Protein AF-V7C5P1-F1 (afdb_monomer_lite)

Secondary structure (DSSP, 8-state):
-HHHHHHHHHHHHHSSHHHHHHHHHHHHHHHHHHHHHHHHTHHHHHHHHHHHHHHHHHHHHHHHHHHHHTTS---------------------S-EEE----SSHHHHHHHHHHHHHHHHHTT-EEEPPPP--SSS----

pLDDT: mean 72.68, std 14.75, range [47.91, 95.31]

Organism: Phaseolus vulgaris (NCBI:txid3885)

Sequence (140 aa):
MRYEALINVIVEEVNDEKLQGFVSDAIMGEKGRFIMVALKRSSMLRLWTLRLAFLIMLWTIVVQLRGFGDMLTPSMFNTHSASSLPHHRIYENNGYVMVSSNGGLNQMRAGICDMVTIARYLNVTLILPQLDNTSFWNDH

InterPro domains:
  IPR019378 GDP-fucose protein O-fucosyltransferase [PF10250] (96-140)

Foldseek 3Di:
DVVVVVVVVVCVVCDDPVVVVVVVVVVCVVVVVVVVVVVVCPVVVVVVVVVVVVVVVVVVVVVVVVVVVVVVPPPPPPPPPDPDDPPPPPQDAPEEDEDDQDDDPVSSVVRVVVVVVVCVVRRHHYDYDDDDPPPYDPPD

Radius of gyration: 43.56 Å; chains: 1; bounding box: 73×57×110 Å

Structure (mmCIF, N/CA/C/O backbone):
data_AF-V7C5P1-F1
#
_entry.id   AF-V7C5P1-F1
#
loop_
_atom_site.group_PDB
_atom_site.id
_atom_site.type_symbol
_atom_site.label_atom_id
_atom_site.label_alt_id
_atom_site.label_comp_id
_atom_site.label_asym_id
_atom_site.label_entity_id
_atom_site.label_seq_id
_atom_site.pdbx_PDB_ins_code
_atom_site.Cartn_x
_atom_site.Cartn_y
_atom_site.Cartn_z
_atom_site.occupancy
_atom_site.B_iso_or_equiv
_atom_site.auth_seq_id
_atom_site.auth_comp_id
_atom_site.auth_asym_id
_atom_site.auth_atom_id
_atom_site.pdbx_PDB_model_num
ATOM 1 N N . MET A 1 1 ? -38.485 -41.223 85.786 1.00 57.97 1 MET A N 1
ATOM 2 C CA . MET A 1 1 ? -39.539 -40.624 84.933 1.00 57.97 1 MET A CA 1
ATOM 3 C C . MET A 1 1 ? -39.897 -39.171 85.275 1.00 57.97 1 MET A C 1
ATOM 5 O O . MET A 1 1 ? -40.347 -38.483 84.377 1.00 57.97 1 MET A O 1
ATOM 9 N N . ARG A 1 2 ? -39.710 -38.659 86.508 1.00 60.34 2 ARG A N 1
ATOM 10 C CA . ARG A 1 2 ? -40.093 -37.267 86.857 1.00 60.34 2 ARG A CA 1
ATOM 11 C C . ARG A 1 2 ? -39.091 -36.167 86.452 1.00 60.34 2 ARG A C 1
ATOM 13 O O . ARG A 1 2 ? -39.504 -35.028 86.304 1.00 60.34 2 ARG A O 1
ATOM 20 N N . TYR A 1 3 ? -37.808 -36.487 86.275 1.00 57.69 3 TYR A N 1
ATOM 21 C CA . TYR A 1 3 ? -36.767 -35.494 85.957 1.00 57.69 3 TYR A CA 1
ATOM 22 C C . TYR A 1 3 ? -36.725 -35.116 84.467 1.00 57.69 3 TYR A C 1
ATOM 24 O O . TYR A 1 3 ? -36.581 -33.943 84.153 1.00 57.69 3 TYR A O 1
ATOM 32 N N . GLU A 1 4 ? -36.963 -36.068 83.562 1.00 58.94 4 GLU A N 1
ATOM 33 C CA . GLU A 1 4 ? -37.076 -35.814 82.113 1.00 58.94 4 GLU A CA 1
ATOM 34 C C . GLU A 1 4 ? -38.213 -34.831 81.778 1.00 58.94 4 GLU A C 1
ATOM 36 O O . GLU A 1 4 ? -38.077 -33.980 80.907 1.00 58.94 4 GLU A O 1
ATOM 41 N N . ALA A 1 5 ? -39.321 -34.890 82.525 1.00 72.69 5 ALA A N 1
ATOM 42 C CA . ALA A 1 5 ? -40.439 -33.965 82.353 1.00 72.69 5 ALA A CA 1
ATOM 43 C C . ALA A 1 5 ? -40.083 -32.529 82.776 1.00 72.69 5 ALA A C 1
ATOM 45 O O . ALA A 1 5 ? -40.515 -31.579 82.137 1.00 72.69 5 ALA A O 1
ATOM 46 N N . LEU A 1 6 ? -39.272 -32.365 83.827 1.00 68.69 6 LEU A N 1
ATOM 47 C CA . LEU A 1 6 ? -38.818 -31.045 84.275 1.00 68.69 6 LEU A CA 1
ATOM 48 C C . LEU A 1 6 ? -37.790 -30.437 83.318 1.00 68.69 6 LEU A C 1
ATOM 50 O O . LEU A 1 6 ? -37.823 -29.233 83.088 1.00 68.69 6 LEU A O 1
ATOM 54 N N . ILE A 1 7 ? -36.913 -31.259 82.732 1.00 70.62 7 ILE A N 1
ATOM 55 C CA . ILE A 1 7 ? -35.963 -30.800 81.710 1.00 70.62 7 ILE A CA 1
ATOM 56 C C . ILE A 1 7 ? -36.722 -30.318 80.475 1.00 70.62 7 ILE A C 1
ATOM 58 O O . ILE A 1 7 ? -36.440 -29.226 79.997 1.00 70.62 7 ILE A O 1
ATOM 62 N N . ASN A 1 8 ? -37.725 -31.067 80.011 1.00 66.94 8 ASN A N 1
ATOM 63 C CA . ASN A 1 8 ? -38.513 -30.652 78.853 1.00 66.94 8 ASN A CA 1
ATOM 64 C C . ASN A 1 8 ? -39.297 -29.360 79.104 1.00 66.94 8 ASN A C 1
ATOM 66 O O . ASN A 1 8 ? -39.308 -28.516 78.223 1.00 66.94 8 ASN A O 1
ATOM 70 N N . VAL A 1 9 ? -39.857 -29.150 80.301 1.00 71.25 9 VAL A N 1
ATOM 71 C CA . VAL A 1 9 ? -40.564 -27.897 80.635 1.00 71.25 9 VAL A CA 1
ATOM 72 C C . VAL A 1 9 ? -39.614 -26.695 80.660 1.00 71.25 9 VAL A C 1
ATOM 74 O O . VAL A 1 9 ? -39.943 -25.650 80.113 1.00 71.25 9 VAL A O 1
ATOM 77 N N . ILE A 1 10 ? -38.418 -26.837 81.242 1.00 66.19 10 I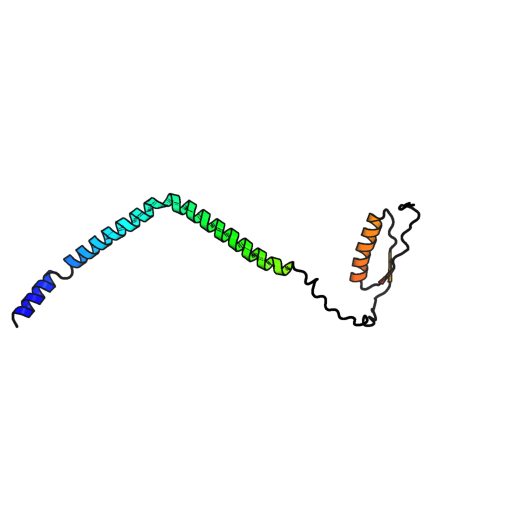LE A N 1
ATOM 78 C CA . ILE A 1 10 ? -37.428 -25.744 81.286 1.00 66.19 10 ILE A CA 1
ATOM 79 C C . ILE A 1 10 ? -36.862 -25.461 79.887 1.00 66.19 10 ILE A C 1
ATOM 81 O O . ILE A 1 10 ? -36.617 -24.309 79.536 1.00 66.19 10 ILE A O 1
ATOM 85 N N . VAL A 1 11 ? -36.650 -26.505 79.080 1.00 64.81 11 VAL A N 1
ATOM 86 C CA . VAL A 1 11 ? -36.185 -26.374 77.695 1.00 64.81 11 VAL A CA 1
ATOM 87 C C . VAL A 1 11 ? -37.255 -25.709 76.837 1.00 64.81 11 VAL A C 1
ATOM 89 O O . VAL A 1 11 ? -36.922 -24.788 76.107 1.00 64.81 11 VAL A O 1
ATOM 92 N N . GLU A 1 12 ? -38.521 -26.101 76.967 1.00 62.81 12 GLU A N 1
ATOM 93 C CA . GLU A 1 12 ? -39.652 -25.526 76.230 1.00 62.81 12 GLU A CA 1
ATOM 94 C C . GLU A 1 12 ? -39.916 -24.062 76.630 1.00 62.81 12 GLU A C 1
ATOM 96 O O . GLU A 1 12 ? -40.202 -23.239 75.770 1.00 62.81 12 GLU A O 1
ATOM 101 N N . GLU A 1 13 ? -39.700 -23.692 77.899 1.00 62.31 13 GLU A N 1
ATOM 102 C CA . GLU A 1 13 ? -39.804 -22.301 78.377 1.00 62.31 13 GLU A CA 1
ATOM 103 C C . GLU A 1 13 ? -38.645 -21.400 77.892 1.00 62.31 13 GLU A C 1
ATOM 105 O O . GLU A 1 13 ? -38.788 -20.180 77.771 1.00 62.31 13 GLU A O 1
ATOM 110 N N . VAL A 1 14 ? -37.482 -21.989 77.593 1.00 66.94 14 VAL A N 1
ATOM 111 C CA . VAL A 1 14 ? -36.326 -21.293 76.996 1.00 66.94 14 VAL A CA 1
ATOM 112 C C . VAL A 1 14 ? -36.406 -21.262 75.467 1.00 66.94 14 VAL A C 1
ATOM 114 O O . VAL A 1 14 ? -35.739 -20.431 74.837 1.00 66.94 14 VAL A O 1
ATOM 117 N N . ASN A 1 15 ? -37.210 -22.136 74.861 1.00 65.31 15 ASN A N 1
ATOM 118 C CA . ASN A 1 15 ? -37.194 -22.334 73.426 1.00 65.31 15 ASN A CA 1
ATOM 119 C C . ASN A 1 15 ? -38.089 -21.342 72.675 1.00 65.31 15 ASN A C 1
ATOM 121 O O . ASN A 1 15 ? -39.133 -20.883 73.128 1.00 65.31 15 ASN A O 1
ATOM 125 N N . ASP A 1 16 ? -37.609 -21.019 71.483 1.00 64.19 16 ASP A N 1
ATOM 126 C CA . ASP A 1 16 ? -38.258 -20.253 70.429 1.00 64.19 16 ASP A CA 1
ATOM 127 C C . ASP A 1 16 ? -38.329 -18.730 70.627 1.00 64.19 16 ASP A C 1
ATOM 129 O O . ASP A 1 16 ? -37.614 -18.028 69.917 1.00 64.19 16 ASP A O 1
ATOM 133 N N . GLU A 1 17 ? -39.070 -18.151 71.572 1.00 69.12 17 GLU A N 1
ATOM 134 C CA . GLU A 1 17 ? -39.270 -16.682 71.540 1.00 69.12 17 GLU A CA 1
ATOM 135 C C . GLU A 1 17 ? -38.052 -15.874 72.021 1.00 69.12 17 GLU A C 1
ATOM 137 O O . GLU A 1 17 ? -37.616 -14.914 71.374 1.00 69.12 17 GLU A O 1
ATOM 142 N N . LYS A 1 18 ? -37.445 -16.281 73.141 1.00 66.94 18 LYS A N 1
ATOM 143 C CA . LYS A 1 18 ? -36.261 -15.599 73.690 1.00 66.94 18 LYS A CA 1
ATOM 144 C C . LYS A 1 18 ? -35.014 -15.837 72.851 1.00 66.94 18 LYS A C 1
ATOM 146 O O . LYS A 1 18 ? -34.216 -14.918 72.680 1.00 66.94 18 LYS A O 1
ATOM 151 N N . LEU A 1 19 ? -34.855 -17.046 72.315 1.00 69.88 19 LEU A N 1
ATOM 152 C CA . LEU A 1 19 ? -33.736 -17.391 71.441 1.00 69.88 19 LEU A CA 1
ATOM 153 C C . LEU A 1 19 ? -33.825 -16.653 70.102 1.00 69.88 19 LEU A C 1
ATOM 155 O O . LEU A 1 19 ? -32.821 -16.102 69.661 1.00 69.88 19 LEU A O 1
ATOM 159 N N . GLN A 1 20 ? -35.014 -16.550 69.497 1.00 67.69 20 GLN A N 1
ATOM 160 C CA . GLN A 1 20 ? -35.212 -15.759 68.275 1.00 67.69 20 GLN A CA 1
ATOM 161 C C . GLN A 1 20 ? -34.953 -14.267 68.510 1.00 67.69 20 GLN A C 1
ATOM 163 O O . GLN A 1 20 ? -34.340 -13.610 67.664 1.00 67.69 20 GLN A O 1
ATOM 168 N N . GLY A 1 21 ? -35.351 -13.742 69.675 1.00 74.38 21 GLY A N 1
ATOM 169 C CA . GLY A 1 21 ? -35.036 -12.376 70.094 1.00 74.38 21 GLY A CA 1
ATOM 170 C C . GLY A 1 21 ? -33.532 -12.143 70.242 1.00 74.38 21 GLY A C 1
ATOM 171 O O . GLY A 1 21 ? -33.002 -11.194 69.672 1.00 74.38 21 GLY A O 1
ATOM 172 N N . PHE A 1 22 ? -32.822 -13.046 70.925 1.00 71.31 22 PHE A N 1
ATOM 173 C CA . PHE A 1 22 ? -31.378 -12.924 71.156 1.00 71.31 22 PHE A CA 1
ATOM 174 C C . PHE A 1 22 ? -30.560 -13.089 69.869 1.00 71.31 22 PHE A C 1
ATOM 176 O O . PHE A 1 22 ? -29.594 -12.364 69.643 1.00 71.31 22 PHE A O 1
ATOM 183 N N . VAL A 1 23 ? -30.972 -14.010 68.993 1.00 70.38 23 VAL A N 1
ATOM 184 C CA . VAL A 1 23 ? -30.369 -14.204 67.670 1.00 70.38 23 VAL A CA 1
ATOM 185 C C . VAL A 1 23 ? -30.629 -12.988 66.782 1.00 70.38 23 VAL A C 1
ATOM 187 O O . VAL A 1 23 ? -29.706 -12.511 66.129 1.00 70.38 23 VAL A O 1
ATOM 190 N N . SER A 1 24 ? -31.840 -12.427 66.790 1.00 65.81 24 SER A N 1
ATOM 191 C CA . SER A 1 24 ? -32.151 -11.223 66.009 1.00 65.81 24 SER A CA 1
ATOM 192 C C . SER A 1 24 ? -31.390 -9.994 66.502 1.00 65.81 24 SER A C 1
ATOM 194 O O . SER A 1 24 ? -30.888 -9.235 65.675 1.00 65.81 24 SER A O 1
ATOM 196 N N . ASP A 1 25 ? -31.247 -9.817 67.816 1.00 69.81 25 ASP A N 1
ATOM 197 C CA . ASP A 1 25 ? -30.530 -8.683 68.409 1.00 69.81 25 ASP A CA 1
ATOM 198 C C . ASP A 1 25 ? -29.009 -8.794 68.179 1.00 69.81 25 ASP A C 1
ATOM 200 O O . ASP A 1 25 ? -28.352 -7.826 67.784 1.00 69.81 25 ASP A O 1
ATOM 204 N N . ALA A 1 26 ? -28.456 -10.011 68.273 1.00 68.62 26 ALA A N 1
ATOM 205 C CA . ALA A 1 26 ? -27.067 -10.295 67.913 1.00 68.62 26 ALA A CA 1
ATOM 206 C C . ALA A 1 26 ? -26.797 -10.068 66.412 1.00 68.62 26 ALA A C 1
ATOM 208 O O . ALA A 1 26 ? -25.822 -9.406 66.048 1.00 68.62 26 ALA A O 1
ATOM 209 N N . ILE A 1 27 ? -27.687 -10.544 65.533 1.00 66.88 27 ILE A N 1
ATOM 210 C CA . ILE A 1 27 ? -27.583 -10.348 64.079 1.00 66.88 27 ILE A CA 1
ATOM 211 C C . ILE A 1 27 ? -27.748 -8.863 63.708 1.00 66.88 27 ILE A C 1
ATOM 213 O O . ILE A 1 27 ? -27.063 -8.381 62.802 1.00 66.88 27 ILE A O 1
ATOM 217 N N . MET A 1 28 ? -28.627 -8.114 64.383 1.00 63.84 28 MET A N 1
ATOM 218 C CA . MET A 1 28 ? -28.839 -6.682 64.135 1.00 63.84 28 MET A CA 1
ATOM 219 C C . MET A 1 28 ? -27.628 -5.850 64.580 1.00 63.84 28 MET A C 1
ATOM 221 O O . MET A 1 28 ? -27.187 -4.963 63.843 1.00 63.84 28 MET A O 1
ATOM 225 N N . GLY A 1 29 ? -27.033 -6.177 65.733 1.00 63.97 29 GLY A N 1
ATOM 226 C CA . GLY A 1 29 ? -25.802 -5.551 66.222 1.00 63.97 29 GLY A CA 1
ATOM 227 C C . GLY A 1 29 ? -24.598 -5.801 65.308 1.00 63.97 29 GLY A C 1
ATOM 228 O O . GLY A 1 29 ? -23.782 -4.902 65.085 1.00 63.97 29 GLY A O 1
ATOM 229 N N . GLU A 1 30 ? -24.505 -6.988 64.705 1.00 61.44 30 GLU A N 1
ATOM 230 C CA . GLU A 1 30 ? -23.442 -7.315 63.753 1.00 61.44 30 GLU A CA 1
ATOM 231 C C . GLU A 1 30 ? -23.654 -6.619 62.397 1.00 61.44 30 GLU A C 1
ATOM 233 O O . GLU A 1 30 ? -22.753 -5.940 61.893 1.00 61.44 30 GLU A O 1
ATOM 238 N N . LYS A 1 31 ? -24.874 -6.676 61.843 1.00 58.19 31 LYS A N 1
ATOM 239 C CA . LYS A 1 31 ? -25.238 -5.993 60.588 1.00 58.19 31 LYS A CA 1
ATOM 240 C C . LYS A 1 31 ? -25.069 -4.477 60.686 1.00 58.19 31 LYS A C 1
ATOM 242 O O . LYS A 1 31 ? -24.560 -3.865 59.747 1.00 58.19 31 LYS A O 1
ATOM 247 N N . GLY A 1 32 ? -25.414 -3.875 61.825 1.00 59.12 32 GLY A N 1
ATOM 248 C CA . GLY A 1 32 ? -25.222 -2.446 62.077 1.00 59.12 32 GLY A CA 1
ATOM 249 C C . GLY A 1 32 ? -23.752 -2.025 61.998 1.00 59.12 32 GLY A C 1
ATOM 250 O O . GLY A 1 32 ? -23.432 -1.005 61.388 1.00 59.12 32 GLY A O 1
ATOM 251 N N . ARG A 1 33 ? -22.831 -2.850 62.519 1.00 58.97 33 ARG A N 1
ATOM 252 C CA . ARG A 1 33 ? -21.381 -2.599 62.443 1.00 58.97 33 ARG A CA 1
ATOM 253 C C . ARG A 1 33 ? -20.836 -2.778 61.026 1.00 58.97 33 ARG A C 1
ATOM 255 O O . ARG A 1 33 ? -20.033 -1.953 60.592 1.00 58.97 33 ARG A O 1
ATOM 262 N N . PHE A 1 34 ? -21.302 -3.781 60.280 1.00 56.81 34 PHE A N 1
ATOM 263 C CA . PHE A 1 34 ? -20.924 -3.970 58.872 1.00 56.81 34 PHE A CA 1
ATOM 264 C C . PHE A 1 34 ? -21.406 -2.820 57.977 1.00 56.81 34 PHE A C 1
ATOM 266 O O . PHE A 1 34 ? -20.631 -2.307 57.168 1.00 56.81 34 PHE A O 1
ATOM 273 N N . ILE A 1 35 ? -22.642 -2.351 58.163 1.00 58.81 35 ILE A N 1
ATOM 274 C CA . ILE A 1 35 ? -23.196 -1.214 57.414 1.00 58.81 35 ILE A CA 1
ATOM 275 C C . ILE A 1 35 ? -22.468 0.088 57.787 1.00 58.81 35 ILE A C 1
ATOM 277 O O . ILE A 1 35 ? -22.114 0.873 56.907 1.00 58.81 35 ILE A O 1
ATOM 281 N N . MET A 1 36 ? -22.158 0.305 59.070 1.00 54.69 36 MET A N 1
ATOM 282 C CA . MET A 1 36 ? -21.454 1.506 59.538 1.00 54.69 36 MET A CA 1
ATOM 283 C C . MET A 1 36 ? -19.986 1.557 59.070 1.00 54.69 36 MET A C 1
ATOM 285 O O . MET A 1 36 ? -19.471 2.633 58.754 1.00 54.69 36 MET A O 1
ATOM 289 N N . VAL A 1 37 ? -19.318 0.403 58.944 1.00 58.06 37 VAL A N 1
ATOM 290 C CA . VAL A 1 37 ? -17.981 0.291 58.329 1.00 58.06 37 VAL A CA 1
ATOM 291 C C . VAL A 1 37 ? -18.044 0.495 56.809 1.00 58.06 37 VAL A C 1
ATOM 293 O O . VAL A 1 37 ? -17.162 1.153 56.249 1.00 58.06 37 VAL A O 1
ATOM 296 N N . ALA A 1 38 ? -19.096 0.010 56.142 1.00 54.81 38 ALA A N 1
ATOM 297 C CA . ALA A 1 38 ? -19.306 0.218 54.710 1.00 54.81 38 ALA A CA 1
ATOM 298 C C . ALA A 1 38 ? -19.566 1.697 54.361 1.00 54.81 38 ALA A C 1
ATOM 300 O O . ALA A 1 38 ? -19.032 2.202 53.372 1.00 54.81 38 ALA A O 1
ATOM 301 N N . LEU A 1 39 ? -20.309 2.426 55.201 1.00 56.66 39 LEU A N 1
ATOM 302 C CA . LEU A 1 39 ? -20.642 3.832 54.950 1.00 56.66 39 LEU A CA 1
ATOM 303 C C . LEU A 1 39 ? -19.463 4.794 55.204 1.00 56.66 39 LEU A C 1
ATOM 305 O O . LEU A 1 39 ? -19.359 5.827 54.542 1.00 56.66 39 LEU A O 1
ATOM 309 N N . LYS A 1 40 ? -18.530 4.455 56.111 1.00 50.88 40 LYS A N 1
ATOM 310 C CA . LYS A 1 40 ? -17.385 5.322 56.469 1.00 50.88 40 LYS A CA 1
ATOM 311 C C . LYS A 1 40 ? -16.256 5.331 55.422 1.00 50.88 40 LYS A C 1
ATOM 313 O O . LYS A 1 40 ? -15.397 6.210 55.456 1.00 50.88 40 LYS A O 1
ATOM 318 N N . ARG A 1 41 ? -16.235 4.384 54.474 1.00 52.97 41 ARG A N 1
ATOM 319 C CA . ARG A 1 41 ? -15.120 4.194 53.518 1.00 52.97 41 ARG A CA 1
ATOM 320 C C . ARG A 1 41 ? -15.459 4.568 52.066 1.00 52.97 41 ARG A C 1
ATOM 322 O O . ARG A 1 41 ? -14.725 4.212 51.155 1.00 52.97 41 ARG A O 1
ATOM 329 N N . SER A 1 42 ? -16.531 5.315 51.815 1.00 55.72 42 SER A N 1
ATOM 330 C CA . SER A 1 42 ? -16.980 5.633 50.445 1.00 55.72 42 SER A CA 1
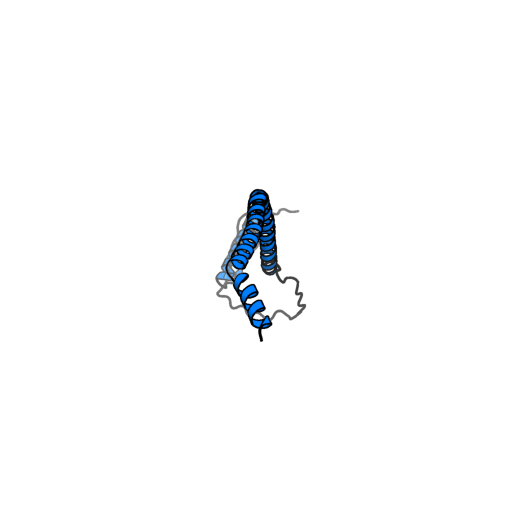ATOM 331 C C . SER A 1 42 ? -16.030 6.564 49.656 1.00 55.72 42 SER A C 1
ATOM 333 O O . SER A 1 42 ? -15.850 6.401 48.448 1.00 55.72 42 SER A O 1
ATOM 335 N N . SER A 1 43 ? -15.326 7.489 50.324 1.00 56.59 43 SER A N 1
ATOM 336 C CA . SER A 1 43 ? -14.390 8.419 49.659 1.00 56.59 43 SER A CA 1
ATOM 337 C C . SER A 1 43 ? -13.085 7.756 49.203 1.00 56.59 43 SER A C 1
ATOM 339 O O . SER A 1 43 ? -12.550 8.099 48.150 1.00 56.59 43 SER A O 1
ATOM 341 N N . MET A 1 44 ? -12.593 6.766 49.953 1.00 58.91 44 MET A N 1
ATOM 342 C CA . MET A 1 44 ? -11.408 5.991 49.578 1.00 58.91 44 MET A CA 1
ATOM 343 C C . MET A 1 44 ? -11.739 4.923 48.540 1.00 58.91 44 MET A C 1
ATOM 345 O O . MET A 1 44 ? -10.949 4.709 47.631 1.00 58.91 44 MET A O 1
ATOM 349 N N . LEU A 1 45 ? -12.915 4.294 48.598 1.00 60.44 45 LEU A N 1
ATOM 350 C CA . LEU A 1 45 ? -13.276 3.263 47.621 1.00 60.44 45 LEU A CA 1
ATOM 351 C C . LEU A 1 45 ? -13.280 3.799 46.185 1.00 60.44 45 LEU A C 1
ATOM 353 O O . LEU A 1 45 ? -12.737 3.130 45.320 1.00 60.44 45 LEU A O 1
ATOM 357 N N . ARG A 1 46 ? -13.766 5.024 45.938 1.00 62.00 46 ARG A N 1
ATOM 358 C CA . ARG A 1 46 ? -13.758 5.642 44.595 1.00 62.00 46 ARG A CA 1
ATOM 359 C C . ARG A 1 46 ? -12.352 5.881 44.030 1.00 62.00 46 ARG A C 1
ATOM 361 O O . ARG A 1 46 ? -12.111 5.681 42.843 1.00 62.00 46 ARG A O 1
ATOM 368 N N . LEU A 1 47 ? -11.408 6.298 44.872 1.00 68.81 47 LEU A N 1
ATOM 369 C CA . LEU A 1 47 ? -10.011 6.491 44.465 1.00 68.81 47 LEU A CA 1
ATOM 370 C C . LEU A 1 47 ? -9.297 5.149 44.262 1.00 68.81 47 LEU A C 1
ATOM 372 O O . LEU A 1 47 ? -8.536 4.987 43.310 1.00 68.81 47 LEU A O 1
ATOM 376 N N . TRP A 1 48 ? -9.582 4.168 45.118 1.00 77.31 48 TRP A N 1
ATOM 377 C CA . TRP A 1 48 ? -9.054 2.811 44.998 1.00 77.31 48 TRP A CA 1
ATOM 378 C C . TRP A 1 48 ? -9.626 2.069 43.782 1.00 77.31 48 TRP A C 1
ATOM 380 O O . TRP A 1 48 ? -8.878 1.373 43.100 1.00 77.31 48 TRP A O 1
ATOM 390 N N . THR A 1 49 ? -10.902 2.272 43.438 1.00 82.44 49 THR A N 1
ATOM 391 C CA . THR A 1 49 ? -11.514 1.710 42.225 1.00 82.44 49 THR A CA 1
ATOM 392 C C . THR A 1 49 ? -10.914 2.321 40.971 1.00 82.44 49 THR A C 1
ATOM 394 O O . THR A 1 49 ? -10.637 1.593 40.026 1.00 82.44 49 THR A O 1
ATOM 397 N N . LEU A 1 50 ? -10.646 3.633 40.968 1.00 83.38 50 LEU A N 1
ATOM 398 C CA . LEU A 1 50 ? -9.954 4.282 39.855 1.00 83.38 50 LEU A CA 1
ATOM 399 C C . LEU A 1 50 ? -8.530 3.738 39.703 1.00 83.38 50 LEU A C 1
ATOM 401 O O . LEU A 1 50 ? -8.138 3.371 38.602 1.00 83.38 50 LEU A O 1
ATOM 405 N N . ARG A 1 51 ? -7.773 3.601 40.800 1.00 87.31 51 ARG A N 1
ATOM 406 C CA . ARG A 1 51 ? -6.424 3.007 40.776 1.00 87.31 51 ARG A CA 1
ATOM 407 C C . ARG A 1 51 ? -6.423 1.577 40.233 1.00 87.31 51 ARG A C 1
ATOM 409 O O . ARG A 1 51 ? -5.581 1.259 39.399 1.00 87.31 51 ARG A O 1
ATOM 416 N N . LEU A 1 52 ? -7.367 0.741 40.662 1.00 89.56 52 LEU A N 1
ATOM 417 C CA . LEU A 1 52 ? -7.495 -0.629 40.166 1.00 89.56 52 LEU A CA 1
ATOM 418 C C . LEU A 1 52 ? -7.905 -0.654 38.683 1.00 89.56 52 LEU A C 1
ATOM 420 O O . LEU A 1 52 ? -7.340 -1.419 37.907 1.00 89.56 52 LEU A O 1
ATOM 424 N N . ALA A 1 53 ? -8.827 0.223 38.272 1.00 89.50 53 ALA A N 1
ATOM 425 C CA . ALA A 1 53 ? -9.269 0.346 36.885 1.00 89.50 53 ALA A CA 1
ATOM 426 C C . ALA A 1 53 ? -8.132 0.783 35.951 1.00 89.50 53 ALA A C 1
ATOM 428 O O . ALA A 1 53 ? -7.979 0.202 34.881 1.00 89.50 53 ALA A O 1
ATOM 429 N N . PHE A 1 54 ? -7.292 1.739 36.366 1.00 93.94 54 PHE A N 1
ATOM 430 C CA . PHE A 1 54 ? -6.113 2.139 35.594 1.00 93.94 54 PHE A CA 1
ATOM 431 C C . PHE A 1 54 ? -5.120 0.987 35.429 1.00 93.94 54 PHE A C 1
ATOM 433 O O . PHE A 1 54 ? -4.616 0.787 34.329 1.00 93.94 54 PHE A O 1
ATOM 440 N N . LEU A 1 55 ? -4.866 0.201 36.479 1.00 92.31 55 LEU A N 1
ATOM 441 C CA . LEU A 1 55 ? -3.973 -0.959 36.387 1.00 92.31 55 LEU A CA 1
ATOM 442 C C . LEU A 1 55 ? -4.528 -2.040 35.455 1.00 92.31 55 LEU A C 1
ATOM 444 O O . LEU A 1 55 ? -3.784 -2.569 34.636 1.00 92.31 55 LEU A O 1
ATOM 448 N N . ILE A 1 56 ? -5.828 -2.332 35.539 1.00 92.69 56 ILE A N 1
ATOM 449 C CA . ILE A 1 56 ? -6.492 -3.309 34.667 1.00 92.69 56 ILE A CA 1
ATOM 450 C C . ILE A 1 56 ? -6.486 -2.822 33.214 1.00 92.69 56 ILE A C 1
ATOM 452 O O . ILE A 1 56 ? -6.121 -3.582 32.322 1.00 92.69 56 ILE A O 1
ATOM 456 N N . MET A 1 57 ? -6.818 -1.552 32.966 1.00 90.94 57 MET A N 1
ATOM 457 C CA . MET A 1 57 ? -6.790 -0.960 31.627 1.00 90.94 57 MET A CA 1
ATOM 458 C C . MET A 1 57 ? -5.381 -1.035 31.024 1.00 90.94 57 MET A C 1
ATOM 460 O O . MET A 1 57 ? -5.208 -1.545 29.920 1.00 90.94 57 MET A O 1
ATOM 464 N N . LEU A 1 58 ? -4.358 -0.617 31.772 1.00 91.81 58 LEU A N 1
ATOM 465 C CA . LEU A 1 58 ? -2.965 -0.649 31.320 1.00 91.81 58 LEU A CA 1
ATOM 466 C C . LEU A 1 58 ? -2.478 -2.093 31.097 1.00 91.81 58 LEU A C 1
ATOM 468 O O . LEU A 1 58 ? -1.812 -2.369 30.103 1.00 91.81 58 LEU A O 1
ATOM 472 N N . TRP A 1 59 ? -2.894 -3.039 31.943 1.00 91.25 59 TRP A N 1
ATOM 473 C CA . TRP A 1 59 ? -2.628 -4.468 31.761 1.00 91.25 59 TRP A CA 1
ATOM 474 C C . TRP A 1 59 ? -3.260 -5.025 30.481 1.00 91.25 59 TRP A C 1
ATOM 476 O O . TRP A 1 59 ? -2.591 -5.715 29.713 1.00 91.25 59 TRP A O 1
ATOM 486 N N . THR A 1 60 ? -4.523 -4.693 30.200 1.00 91.88 60 THR A N 1
ATOM 487 C CA . THR A 1 60 ? -5.181 -5.127 28.957 1.00 91.88 60 THR A CA 1
ATOM 488 C C . THR A 1 60 ? -4.519 -4.535 27.718 1.00 91.88 60 THR A C 1
ATOM 490 O O . THR A 1 60 ? -4.360 -5.250 26.732 1.00 91.88 60 THR A O 1
ATOM 493 N N . ILE A 1 61 ? -4.048 -3.283 27.791 1.00 91.56 61 ILE A N 1
ATOM 494 C CA . ILE A 1 61 ? -3.265 -2.657 26.721 1.00 91.56 61 ILE A CA 1
ATOM 495 C C . ILE A 1 61 ? -1.984 -3.458 26.477 1.00 91.56 61 ILE A C 1
ATOM 497 O O . ILE A 1 61 ? -1.700 -3.788 25.333 1.00 91.56 61 ILE A O 1
ATOM 501 N N . VAL A 1 62 ? -1.242 -3.845 27.522 1.00 88.75 62 VAL A N 1
ATOM 502 C CA . VAL A 1 62 ? -0.018 -4.660 27.378 1.00 88.75 62 VAL A CA 1
ATOM 503 C C . VAL A 1 62 ? -0.311 -6.034 26.768 1.00 88.75 62 VAL A C 1
ATOM 505 O O . VAL A 1 62 ? 0.432 -6.480 25.895 1.00 88.75 62 VAL A O 1
ATOM 508 N N . VAL A 1 63 ? -1.385 -6.706 27.193 1.00 87.12 63 VAL A N 1
ATOM 509 C CA . VAL A 1 63 ? -1.787 -8.013 26.640 1.00 87.12 63 VAL A CA 1
ATOM 510 C C . VAL A 1 63 ? -2.168 -7.894 25.161 1.00 87.12 63 VAL A C 1
ATOM 512 O O . VAL A 1 63 ? -1.718 -8.704 24.352 1.00 87.12 63 VAL A O 1
ATOM 515 N N . GLN A 1 64 ? -2.927 -6.861 24.786 1.00 80.81 64 GLN A N 1
ATOM 516 C CA . GLN A 1 64 ? -3.260 -6.588 23.386 1.00 80.81 64 GLN A CA 1
ATOM 517 C C . GLN A 1 64 ? -2.016 -6.233 22.557 1.00 80.81 64 GLN A C 1
ATOM 519 O O . GLN A 1 64 ? -1.877 -6.713 2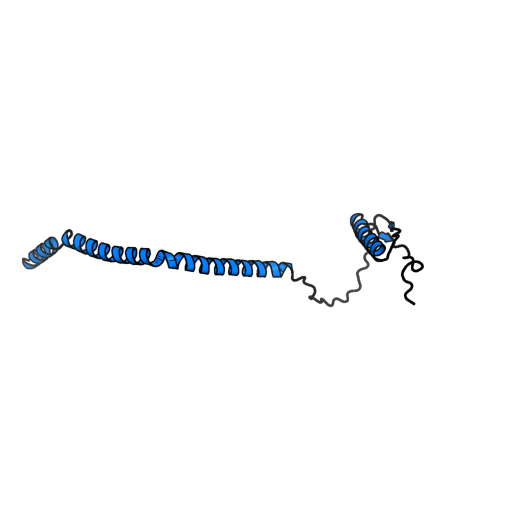1.435 1.00 80.81 64 GLN A O 1
ATOM 524 N N . LEU A 1 65 ? -1.078 -5.458 23.114 1.00 78.31 65 LEU A N 1
ATOM 525 C CA . LEU A 1 65 ? 0.161 -5.075 22.431 1.00 78.31 65 LEU A CA 1
ATOM 526 C C . LEU A 1 65 ? 1.098 -6.268 22.206 1.00 78.31 65 LEU A C 1
ATOM 528 O O . LEU A 1 65 ? 1.754 -6.331 21.171 1.00 78.31 65 LEU A O 1
ATOM 532 N N . ARG A 1 66 ? 1.144 -7.235 23.137 1.00 71.88 66 ARG A N 1
ATOM 533 C CA . ARG A 1 66 ? 1.887 -8.489 22.928 1.00 71.88 66 ARG A CA 1
ATOM 534 C C . ARG A 1 66 ? 1.293 -9.314 21.789 1.00 71.88 66 ARG A C 1
ATOM 536 O O . ARG A 1 66 ? 2.050 -9.762 20.942 1.00 71.88 66 ARG A O 1
ATOM 543 N N . GLY A 1 67 ? -0.035 -9.440 21.724 1.00 65.62 67 GLY A N 1
ATOM 544 C CA . GLY A 1 67 ? -0.703 -10.125 20.609 1.00 65.62 67 GLY A CA 1
ATOM 545 C C . GLY A 1 67 ? -0.522 -9.417 19.259 1.00 65.62 67 GLY A C 1
ATOM 546 O O . GLY A 1 67 ? -0.452 -10.071 18.225 1.00 65.62 67 GLY A O 1
ATOM 547 N N . PHE A 1 68 ? -0.394 -8.087 19.255 1.00 63.78 68 PHE A N 1
ATOM 548 C CA . PHE A 1 68 ? -0.098 -7.313 18.044 1.00 63.78 68 PHE A CA 1
ATOM 549 C C . PHE A 1 68 ? 1.388 -7.373 17.638 1.00 63.78 68 PHE A C 1
ATOM 551 O O . PHE A 1 68 ? 1.716 -7.223 16.462 1.00 63.78 68 PHE A O 1
ATOM 558 N N . GLY A 1 69 ? 2.293 -7.627 18.590 1.00 59.56 69 GLY A N 1
ATOM 559 C CA . GLY A 1 69 ? 3.725 -7.812 18.337 1.00 59.56 69 GLY A CA 1
ATOM 560 C C . GLY A 1 69 ? 4.029 -9.024 17.455 1.00 59.56 69 GLY A C 1
ATOM 561 O O . GLY A 1 69 ? 4.927 -8.950 16.620 1.00 59.56 69 GLY A O 1
ATOM 562 N N . ASP A 1 70 ? 3.222 -10.082 17.553 1.00 58.03 70 ASP A N 1
ATOM 563 C CA . ASP A 1 70 ? 3.330 -11.277 16.702 1.00 58.03 70 ASP A CA 1
ATOM 564 C C . ASP A 1 70 ? 2.839 -11.039 15.259 1.00 58.03 70 ASP A C 1
ATOM 566 O O . ASP A 1 70 ? 3.092 -11.849 14.371 1.00 58.03 70 ASP A O 1
ATOM 570 N N . MET A 1 71 ? 2.173 -9.907 14.994 1.00 56.69 71 MET A N 1
ATOM 571 C CA . MET A 1 71 ? 1.798 -9.480 13.639 1.00 56.69 71 MET A CA 1
ATOM 572 C C . MET A 1 71 ? 2.893 -8.629 12.971 1.00 56.69 71 MET A C 1
ATOM 574 O O . MET A 1 71 ? 2.917 -8.494 11.749 1.00 56.69 71 MET A O 1
ATOM 578 N N . LEU A 1 72 ? 3.802 -8.056 13.770 1.00 54.53 72 LEU A N 1
ATOM 579 C CA . LEU A 1 72 ? 4.872 -7.151 13.335 1.00 54.53 72 LEU A CA 1
ATOM 580 C C . LEU A 1 72 ? 6.281 -7.707 13.562 1.00 54.53 72 LEU A C 1
ATOM 582 O O . LEU A 1 72 ? 7.256 -6.986 13.357 1.00 54.53 72 LEU A O 1
ATOM 586 N N . THR A 1 73 ? 6.421 -8.978 13.932 1.00 53.47 73 THR A N 1
ATOM 587 C CA . THR A 1 73 ? 7.653 -9.735 13.719 1.00 53.47 73 THR A CA 1
ATOM 588 C C . THR A 1 73 ? 7.589 -10.339 12.317 1.00 53.47 73 THR A C 1
ATOM 590 O O . THR A 1 73 ? 7.122 -11.465 12.142 1.00 53.47 73 THR A O 1
ATOM 593 N N . PRO A 1 74 ? 8.028 -9.627 11.258 1.00 54.19 74 PRO A N 1
ATOM 594 C CA . PRO A 1 74 ? 8.239 -10.301 10.000 1.00 54.19 74 PRO A CA 1
ATOM 595 C C . PRO A 1 74 ? 9.302 -11.361 10.280 1.00 54.19 74 PRO A C 1
ATOM 597 O O . PRO A 1 74 ? 10.397 -11.062 10.762 1.00 54.19 74 PRO A O 1
ATOM 600 N N . SER A 1 75 ? 8.944 -12.613 10.023 1.00 57.09 75 SER A N 1
ATOM 601 C CA . SER A 1 75 ? 9.862 -13.739 9.917 1.00 57.09 75 SER A CA 1
ATOM 602 C C . SER A 1 75 ? 10.871 -13.447 8.795 1.00 57.09 75 SER A C 1
ATOM 604 O O . SER A 1 75 ? 10.763 -13.947 7.684 1.00 57.09 75 SER A O 1
ATOM 606 N N . MET A 1 76 ? 11.811 -12.535 9.044 1.00 53.19 76 MET A N 1
ATOM 607 C CA . MET A 1 76 ? 12.887 -12.146 8.127 1.00 53.19 76 MET A CA 1
ATOM 608 C C . MET A 1 76 ? 14.213 -12.810 8.510 1.00 53.19 76 MET A C 1
ATOM 610 O O . MET A 1 76 ? 15.194 -12.664 7.792 1.00 53.19 76 MET A O 1
ATOM 614 N N . PHE A 1 77 ? 14.249 -13.563 9.617 1.00 49.16 77 PHE A N 1
ATOM 615 C CA . PHE A 1 77 ? 15.466 -14.197 10.134 1.00 49.16 77 PHE A CA 1
ATOM 616 C C . PHE A 1 77 ? 15.428 -15.728 10.148 1.00 49.16 77 PHE A C 1
ATOM 618 O O . PHE A 1 77 ? 16.346 -16.340 10.685 1.00 49.16 77 PHE A O 1
ATOM 625 N N . ASN A 1 78 ? 14.441 -16.369 9.512 1.00 49.56 78 ASN A N 1
ATOM 626 C CA . ASN A 1 78 ? 14.633 -17.757 9.093 1.00 49.56 78 ASN A CA 1
ATOM 627 C C . ASN A 1 78 ? 15.456 -17.754 7.803 1.00 49.56 78 ASN A C 1
ATOM 629 O O . ASN A 1 78 ? 14.943 -17.869 6.690 1.00 49.56 78 ASN A O 1
ATOM 633 N N . THR A 1 79 ? 16.767 -17.605 7.975 1.00 52.38 79 THR A N 1
ATOM 634 C CA . THR A 1 79 ? 17.789 -17.987 7.004 1.00 52.38 79 THR A CA 1
ATOM 635 C C . THR A 1 79 ? 17.714 -19.499 6.788 1.00 52.38 79 THR A C 1
ATOM 637 O O . THR A 1 79 ? 18.522 -20.278 7.286 1.00 52.38 79 THR A O 1
ATOM 640 N N . HIS A 1 80 ? 16.724 -19.937 6.011 1.00 53.22 80 HIS A N 1
ATOM 641 C CA . HIS A 1 80 ? 16.832 -21.195 5.295 1.00 53.22 80 HIS A CA 1
ATOM 642 C C . HIS A 1 80 ? 17.836 -20.974 4.169 1.00 53.22 80 HIS A C 1
ATOM 644 O O . HIS A 1 80 ? 17.496 -20.539 3.070 1.00 53.22 80 HIS A O 1
ATOM 650 N N . SER A 1 81 ? 19.098 -21.256 4.480 1.00 55.19 81 SER A N 1
ATOM 651 C CA . SER A 1 81 ? 20.156 -21.497 3.508 1.00 55.19 81 SER A CA 1
ATOM 652 C C . SER A 1 81 ? 19.779 -22.716 2.664 1.00 55.19 81 SER A C 1
ATOM 654 O O . SER A 1 81 ? 20.234 -23.827 2.909 1.00 55.19 81 SER A O 1
ATOM 656 N N . ALA A 1 82 ? 18.908 -22.517 1.682 1.00 57.47 82 ALA A N 1
ATOM 657 C CA . ALA A 1 82 ? 18.709 -23.442 0.584 1.00 57.47 82 ALA A CA 1
ATOM 658 C C . ALA A 1 82 ? 19.268 -22.760 -0.662 1.00 57.47 82 ALA A C 1
ATOM 660 O O . ALA A 1 82 ? 18.578 -22.026 -1.365 1.00 57.47 82 ALA A O 1
ATOM 661 N N . SER A 1 83 ? 20.549 -22.998 -0.931 1.00 59.38 83 SER A N 1
ATOM 662 C CA . SER A 1 83 ? 21.153 -22.766 -2.241 1.00 59.38 83 SER A CA 1
ATOM 663 C C . SER A 1 83 ? 20.590 -23.783 -3.243 1.00 59.38 83 SER A C 1
ATOM 665 O O . SER A 1 83 ? 21.308 -24.639 -3.753 1.00 59.38 83 SER A O 1
ATOM 667 N N . SER A 1 84 ? 19.282 -23.751 -3.483 1.00 65.12 84 SER A N 1
ATOM 668 C CA . SER A 1 84 ? 18.697 -24.356 -4.671 1.00 65.12 84 SER A CA 1
ATOM 669 C C . SER A 1 84 ? 18.809 -23.322 -5.777 1.00 65.12 84 SER A C 1
ATOM 671 O O . SER A 1 84 ? 18.336 -22.194 -5.609 1.00 65.12 84 SER A O 1
ATOM 673 N N . LEU A 1 85 ? 19.443 -23.694 -6.890 1.00 67.88 85 LEU A N 1
ATOM 674 C CA . LEU A 1 85 ? 19.405 -22.923 -8.129 1.00 67.88 85 LEU A CA 1
ATOM 675 C C . LEU A 1 85 ? 17.966 -22.423 -8.351 1.00 67.88 85 LEU A C 1
ATOM 677 O O . LEU A 1 85 ? 17.035 -23.213 -8.154 1.00 67.88 85 LEU A O 1
ATOM 681 N N . PRO A 1 86 ? 17.743 -21.145 -8.707 1.00 67.62 86 PRO A N 1
ATOM 682 C CA . PRO A 1 86 ? 16.392 -20.677 -8.952 1.00 67.62 86 PRO A CA 1
ATOM 683 C C . PRO A 1 86 ? 15.798 -21.568 -10.041 1.00 67.62 86 PRO A C 1
ATOM 685 O O . PRO A 1 86 ? 16.357 -21.672 -11.134 1.00 67.62 86 PRO A O 1
ATOM 688 N N . HIS A 1 87 ? 14.697 -22.253 -9.718 1.00 64.06 87 HIS A N 1
ATOM 689 C CA . HIS A 1 87 ? 13.938 -23.005 -10.706 1.00 64.06 87 HIS A CA 1
ATOM 690 C C . HIS A 1 87 ? 13.708 -22.096 -11.913 1.00 64.06 87 HIS A C 1
ATOM 692 O O . HIS A 1 87 ? 13.356 -20.924 -11.743 1.00 64.06 87 HIS A O 1
ATOM 698 N N . HIS A 1 88 ? 13.949 -22.623 -13.113 1.00 63.47 88 HIS A N 1
ATOM 699 C CA . HIS A 1 88 ? 13.710 -21.914 -14.361 1.00 63.47 88 HIS A CA 1
ATOM 700 C C . HIS A 1 88 ? 12.231 -21.510 -14.410 1.00 63.47 88 HIS A C 1
ATOM 702 O O . HIS A 1 88 ? 11.357 -22.315 -14.721 1.00 63.47 88 HIS A O 1
ATOM 708 N N . ARG A 1 89 ? 11.941 -20.270 -14.004 1.00 68.31 89 ARG A N 1
ATOM 709 C CA . ARG A 1 89 ? 10.598 -19.704 -14.058 1.00 68.31 89 ARG A CA 1
ATOM 710 C C . ARG A 1 89 ? 10.360 -19.293 -15.499 1.00 68.31 89 ARG A C 1
ATOM 712 O O . ARG A 1 89 ? 10.773 -18.211 -15.906 1.00 68.31 89 ARG A O 1
ATOM 719 N N . ILE A 1 90 ? 9.719 -20.178 -16.255 1.00 71.56 90 ILE A N 1
ATOM 720 C CA . ILE A 1 90 ? 9.074 -19.816 -17.514 1.00 71.56 90 ILE A CA 1
ATOM 721 C C . ILE A 1 90 ? 7.927 -18.886 -17.118 1.00 71.56 90 ILE A C 1
ATOM 723 O O . ILE A 1 90 ? 6.911 -19.328 -16.588 1.00 71.56 90 ILE A O 1
ATOM 727 N N . TYR A 1 91 ? 8.163 -17.582 -17.230 1.00 72.12 91 TYR A N 1
ATOM 728 C CA . TYR A 1 91 ? 7.180 -16.570 -16.872 1.00 72.12 91 TYR A CA 1
ATOM 729 C C . TYR A 1 91 ? 6.296 -16.315 -18.090 1.00 72.12 91 TYR A C 1
ATOM 731 O O . TYR A 1 91 ? 6.743 -15.702 -19.058 1.00 72.12 91 TYR A O 1
ATOM 739 N N . GLU A 1 92 ? 5.060 -16.808 -18.053 1.00 82.31 92 GLU A N 1
ATOM 740 C CA . GLU A 1 92 ? 4.055 -16.479 -19.063 1.00 82.31 92 GLU A CA 1
ATOM 741 C C . GLU A 1 92 ? 3.597 -15.031 -18.839 1.00 82.31 92 GLU A C 1
ATOM 743 O O . GLU A 1 92 ? 2.918 -14.719 -17.856 1.00 82.31 92 GLU A O 1
ATOM 748 N N . ASN A 1 93 ? 4.029 -14.125 -19.719 1.00 86.31 93 ASN A N 1
ATOM 749 C CA . ASN A 1 93 ? 3.623 -12.724 -19.716 1.00 86.31 93 ASN A CA 1
ATOM 750 C C . ASN A 1 93 ? 2.620 -12.448 -20.844 1.00 86.31 93 ASN A C 1
ATOM 752 O O . ASN A 1 93 ? 2.684 -13.017 -21.929 1.00 86.31 93 ASN A O 1
ATOM 756 N N . ASN A 1 94 ? 1.716 -11.504 -20.605 1.00 90.25 94 ASN A N 1
ATOM 757 C CA . ASN A 1 94 ? 0.707 -11.094 -21.583 1.00 90.25 94 ASN A CA 1
ATOM 758 C C . ASN A 1 94 ? 1.236 -10.060 -22.597 1.00 90.25 94 ASN A C 1
ATOM 760 O O . ASN A 1 94 ? 0.464 -9.499 -23.372 1.00 90.25 94 ASN A O 1
ATOM 764 N N . GLY A 1 95 ? 2.540 -9.764 -22.574 1.00 92.88 95 GLY A N 1
ATOM 765 C CA . GLY A 1 95 ? 3.184 -8.783 -23.444 1.00 92.88 95 GLY A CA 1
ATOM 766 C C . GLY A 1 95 ? 4.200 -7.905 -22.718 1.00 92.88 95 GLY A C 1
ATOM 767 O O . GLY A 1 95 ? 4.647 -8.214 -21.610 1.00 92.88 95 GLY A O 1
ATOM 768 N N . TYR A 1 96 ? 4.553 -6.790 -23.359 1.00 93.00 96 TYR A N 1
ATOM 769 C CA . TYR A 1 96 ? 5.561 -5.848 -22.882 1.00 93.00 96 TYR A CA 1
ATOM 770 C C . TYR A 1 96 ? 5.001 -4.433 -22.813 1.00 93.00 96 TYR A C 1
ATOM 772 O O . TYR A 1 96 ? 4.261 -4.006 -23.697 1.00 93.00 96 TYR A O 1
ATOM 780 N N . VAL A 1 97 ? 5.398 -3.694 -21.783 1.00 93.31 97 VAL A N 1
ATOM 781 C CA . VAL A 1 97 ? 5.080 -2.273 -21.637 1.00 93.31 97 VAL A CA 1
ATOM 782 C C . VAL A 1 97 ? 6.378 -1.498 -21.479 1.00 93.31 97 VAL A C 1
ATOM 784 O O . VAL A 1 97 ? 7.230 -1.875 -20.683 1.00 93.31 97 VAL A O 1
ATOM 787 N N . MET A 1 98 ? 6.552 -0.435 -22.255 1.00 91.62 98 MET A N 1
ATOM 788 C CA . MET A 1 98 ? 7.703 0.461 -22.158 1.00 91.62 98 MET A CA 1
ATOM 789 C C . MET A 1 98 ? 7.229 1.804 -21.615 1.00 91.62 98 MET A C 1
ATOM 791 O O . MET A 1 98 ? 6.182 2.300 -22.026 1.00 91.62 98 MET A O 1
ATOM 795 N N . VAL A 1 99 ? 7.994 2.390 -20.699 1.00 86.94 99 VAL A N 1
ATOM 796 C CA . VAL A 1 99 ? 7.622 3.646 -20.036 1.00 86.94 99 VAL A CA 1
ATOM 797 C C . VAL A 1 99 ? 8.769 4.625 -20.132 1.00 86.94 99 VAL A C 1
ATOM 799 O O . VAL A 1 99 ? 9.813 4.374 -19.550 1.00 86.94 99 VAL A O 1
ATOM 802 N N . SER A 1 100 ? 8.559 5.772 -20.773 1.00 85.88 100 SER A N 1
ATOM 803 C CA . SER A 1 100 ? 9.474 6.910 -20.678 1.00 85.88 100 SER A CA 1
ATOM 804 C C . SER A 1 100 ? 9.161 7.743 -19.433 1.00 85.88 100 SER A C 1
ATOM 806 O O . SER A 1 100 ? 8.108 8.378 -19.362 1.00 85.88 100 SER A O 1
ATOM 808 N N . SER A 1 101 ? 10.076 7.770 -18.470 1.00 81.06 101 SER A N 1
ATOM 809 C CA . SER A 1 101 ? 9.997 8.678 -17.324 1.00 81.06 101 SER A CA 1
ATOM 810 C C . SER A 1 101 ? 10.859 9.908 -17.594 1.00 81.06 101 SER A C 1
ATOM 812 O O . SER A 1 101 ? 12.064 9.777 -17.777 1.00 81.06 101 SER A O 1
ATOM 814 N N . ASN A 1 102 ? 10.246 11.092 -17.592 1.00 78.50 102 ASN A N 1
ATOM 815 C CA . ASN A 1 102 ? 10.936 12.377 -17.732 1.00 78.50 102 ASN A CA 1
ATOM 816 C C . ASN A 1 102 ? 10.950 13.118 -16.385 1.00 78.50 102 ASN A C 1
ATOM 818 O O . ASN A 1 102 ? 10.064 12.907 -15.556 1.00 78.50 102 ASN A O 1
ATOM 822 N N . GLY A 1 103 ? 11.919 14.013 -16.180 1.00 79.38 103 GLY A N 1
ATOM 823 C CA . GLY A 1 103 ? 12.012 14.862 -14.984 1.00 79.38 103 GLY A CA 1
ATOM 824 C C . GLY A 1 103 ? 13.245 14.574 -14.125 1.00 79.38 103 GLY A C 1
ATOM 825 O O . GLY A 1 103 ? 14.209 13.981 -14.592 1.00 79.38 103 GLY A O 1
ATOM 826 N N . GLY A 1 104 ? 13.243 15.015 -12.863 1.00 83.00 104 GLY A N 1
ATOM 827 C CA . GLY A 1 104 ? 14.361 14.775 -11.931 1.00 83.00 104 GLY A CA 1
ATOM 828 C C . GLY A 1 104 ? 14.418 13.327 -11.415 1.00 83.00 104 GLY A C 1
ATOM 829 O O . GLY A 1 104 ? 13.428 12.604 -11.488 1.00 83.00 104 GLY A O 1
ATOM 830 N N . LEU A 1 105 ? 15.534 12.892 -10.808 1.00 84.19 105 LEU A N 1
ATOM 831 C CA . LEU A 1 105 ? 15.705 11.501 -10.319 1.00 84.19 105 LEU A CA 1
ATOM 832 C C . LEU A 1 105 ? 14.578 11.025 -9.416 1.00 84.19 105 LEU A C 1
ATOM 834 O O . LEU A 1 105 ? 14.125 9.893 -9.542 1.00 84.19 105 LEU A O 1
ATOM 838 N N . ASN A 1 106 ? 14.111 11.877 -8.504 1.00 86.19 106 ASN A N 1
ATOM 839 C CA . ASN A 1 106 ? 13.039 11.487 -7.599 1.00 86.19 106 ASN A CA 1
ATOM 840 C C . ASN A 1 106 ? 11.712 11.260 -8.344 1.00 86.19 106 ASN A C 1
ATOM 842 O O . ASN A 1 106 ? 10.958 10.358 -7.993 1.00 86.19 106 ASN A O 1
ATOM 846 N N . GLN A 1 107 ? 11.463 12.024 -9.411 1.00 86.31 107 GLN A N 1
ATOM 847 C CA . GLN A 1 107 ? 10.293 11.850 -10.273 1.00 86.31 107 GLN A CA 1
ATOM 848 C C . GLN A 1 107 ? 10.437 10.606 -11.149 1.00 86.31 107 GLN A C 1
ATOM 850 O O . GLN A 1 107 ? 9.494 9.831 -11.265 1.00 86.31 107 GLN A O 1
ATOM 855 N N . MET A 1 108 ? 11.634 10.353 -11.684 1.00 87.94 108 MET A N 1
ATOM 856 C CA . MET A 1 108 ? 11.911 9.139 -12.451 1.00 87.94 108 MET A CA 1
ATOM 857 C C . MET A 1 108 ? 11.759 7.877 -11.592 1.00 87.94 108 MET A C 1
ATOM 859 O O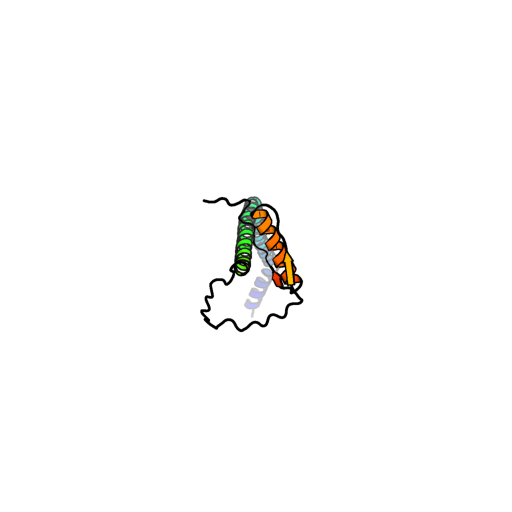 . MET A 1 108 ? 11.136 6.910 -12.026 1.00 87.94 108 MET A O 1
ATOM 863 N N . ARG A 1 109 ? 12.247 7.901 -10.344 1.00 88.12 109 ARG A N 1
ATOM 864 C CA . ARG A 1 109 ? 12.064 6.810 -9.372 1.00 88.12 109 ARG A CA 1
ATOM 865 C C . ARG A 1 109 ? 10.593 6.568 -9.050 1.00 88.12 109 ARG A C 1
ATOM 867 O O . ARG A 1 109 ? 10.172 5.414 -9.038 1.00 88.12 109 ARG A O 1
ATOM 874 N N . ALA A 1 110 ? 9.827 7.633 -8.808 1.00 91.25 110 ALA A N 1
ATOM 875 C CA . ALA A 1 110 ? 8.391 7.527 -8.568 1.00 91.25 110 ALA A CA 1
ATOM 876 C C . ALA A 1 110 ? 7.665 6.938 -9.791 1.00 91.25 110 ALA A C 1
ATOM 878 O O . ALA A 1 110 ? 6.964 5.940 -9.657 1.00 91.25 110 ALA A O 1
ATOM 879 N N . GLY A 1 111 ? 7.934 7.460 -10.992 1.00 90.88 111 GLY A N 1
ATOM 880 C CA . GLY A 1 111 ? 7.322 6.978 -12.233 1.00 90.88 111 GLY A CA 1
ATOM 881 C C . GLY A 1 111 ? 7.637 5.511 -12.539 1.00 90.88 111 GLY A C 1
ATOM 882 O O . GLY A 1 111 ? 6.751 4.759 -12.934 1.00 90.88 111 GLY A O 1
ATOM 883 N N . ILE A 1 112 ? 8.873 5.061 -12.299 1.00 91.94 112 ILE A N 1
ATOM 884 C CA . ILE A 1 112 ? 9.232 3.642 -12.448 1.00 91.94 112 ILE A CA 1
ATOM 885 C C . ILE A 1 112 ? 8.485 2.777 -11.425 1.00 91.94 112 ILE A C 1
ATOM 887 O O . ILE A 1 112 ? 7.980 1.715 -11.781 1.00 91.94 112 ILE A O 1
ATOM 891 N N . CYS A 1 113 ? 8.394 3.218 -10.169 1.00 93.75 113 CYS A N 1
ATOM 892 C CA . CYS A 1 113 ? 7.723 2.471 -9.103 1.00 93.75 113 CYS A CA 1
ATOM 893 C C . CYS A 1 113 ? 6.236 2.226 -9.416 1.00 93.75 113 CYS A C 1
ATOM 895 O O . CYS A 1 113 ? 5.741 1.098 -9.302 1.00 93.75 113 CYS A O 1
ATOM 897 N N . ASP A 1 114 ? 5.547 3.261 -9.893 1.00 94.56 114 ASP A N 1
ATOM 898 C CA . ASP A 1 114 ? 4.140 3.166 -10.285 1.00 94.56 114 ASP A CA 1
ATOM 899 C C . ASP A 1 114 ? 3.961 2.176 -11.442 1.00 94.56 114 ASP A C 1
ATOM 901 O O . ASP A 1 114 ? 3.069 1.325 -11.434 1.00 94.56 114 ASP A O 1
ATOM 905 N N . MET A 1 115 ? 4.875 2.205 -12.409 1.00 94.81 115 MET A N 1
ATOM 906 C CA . MET A 1 115 ? 4.799 1.355 -13.595 1.00 94.81 115 MET A CA 1
ATOM 907 C C . MET A 1 115 ? 5.145 -0.103 -13.321 1.00 94.81 115 MET A C 1
ATOM 909 O O . MET A 1 115 ? 4.551 -0.989 -13.930 1.00 94.81 115 MET A O 1
ATOM 913 N N . VAL A 1 116 ? 6.035 -0.380 -12.366 1.00 94.06 116 VAL A N 1
ATOM 914 C CA . VAL A 1 116 ? 6.268 -1.746 -11.869 1.00 94.06 116 VAL A CA 1
ATOM 915 C C . VAL A 1 116 ? 4.981 -2.314 -11.270 1.00 94.06 116 VAL A C 1
ATOM 917 O O . VAL A 1 116 ? 4.642 -3.476 -11.510 1.00 94.06 116 VAL A O 1
ATOM 920 N N . THR A 1 117 ? 4.236 -1.491 -10.530 1.00 95.31 117 THR A N 1
ATOM 921 C CA . THR A 1 117 ? 2.960 -1.891 -9.925 1.00 95.31 117 THR A CA 1
ATOM 922 C C . THR A 1 117 ? 1.918 -2.209 -10.999 1.00 95.31 117 THR A C 1
ATOM 924 O O . THR A 1 117 ? 1.283 -3.264 -10.949 1.00 95.31 117 THR A O 1
ATOM 927 N N . ILE A 1 118 ? 1.800 -1.354 -12.018 1.00 94.88 118 ILE A N 1
ATOM 928 C CA . ILE A 1 118 ? 0.884 -1.559 -13.151 1.00 94.88 118 ILE A CA 1
ATOM 929 C C . ILE A 1 118 ? 1.271 -2.801 -13.963 1.00 94.88 118 ILE A C 1
ATOM 931 O O . ILE A 1 118 ? 0.414 -3.626 -14.278 1.00 94.88 118 ILE A O 1
ATOM 935 N N . ALA A 1 119 ? 2.558 -2.981 -14.266 1.00 95.25 119 ALA A N 1
ATOM 936 C CA . ALA A 1 119 ? 3.038 -4.122 -15.038 1.00 95.25 119 ALA A CA 1
ATOM 937 C C . ALA A 1 119 ? 2.739 -5.453 -14.336 1.00 95.25 119 ALA A C 1
ATOM 939 O O . ALA A 1 119 ? 2.298 -6.413 -14.968 1.00 95.25 119 ALA A O 1
ATOM 940 N N . ARG A 1 120 ? 2.893 -5.485 -13.007 1.00 92.94 120 ARG A N 1
ATOM 941 C CA . ARG A 1 120 ? 2.542 -6.649 -12.192 1.00 92.94 120 ARG A CA 1
ATOM 942 C C . ARG A 1 120 ? 1.037 -6.900 -12.151 1.00 92.94 120 ARG A C 1
ATOM 944 O O . ARG A 1 120 ? 0.629 -8.054 -12.207 1.00 92.94 120 ARG A O 1
ATOM 951 N N . TYR A 1 121 ? 0.228 -5.845 -12.073 1.00 95.00 121 TYR A N 1
ATOM 952 C CA . TYR A 1 121 ? -1.231 -5.957 -12.105 1.00 95.00 121 TYR A CA 1
ATOM 953 C C . TYR A 1 121 ? -1.741 -6.534 -13.436 1.00 95.00 121 TYR A C 1
ATOM 955 O O . TYR A 1 121 ? -2.635 -7.374 -13.442 1.00 95.00 121 TYR A O 1
ATOM 963 N N . LEU A 1 122 ? -1.134 -6.135 -14.557 1.00 94.31 122 LEU A N 1
ATOM 964 C CA . LEU A 1 122 ? -1.513 -6.581 -15.904 1.00 94.31 122 LEU A CA 1
ATOM 965 C C . LEU A 1 122 ? -0.815 -7.880 -16.361 1.00 94.31 122 LEU A C 1
ATOM 967 O O . LEU A 1 122 ? -1.089 -8.373 -17.456 1.00 94.31 122 LEU A O 1
ATOM 971 N N . ASN A 1 123 ? 0.082 -8.435 -15.540 1.00 93.69 123 ASN A N 1
ATOM 972 C CA . ASN A 1 123 ? 0.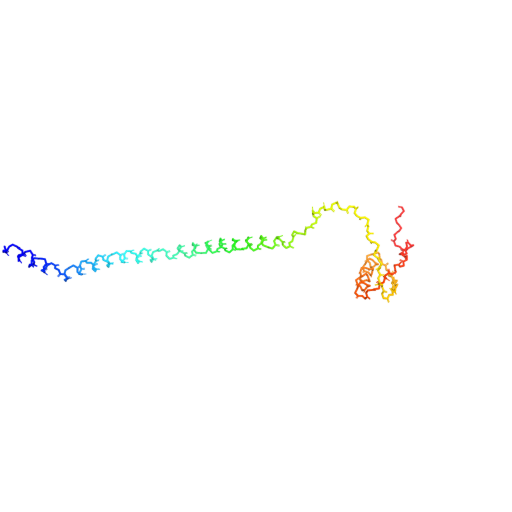965 -9.554 -15.885 1.00 93.69 123 ASN A CA 1
ATOM 973 C C . ASN A 1 123 ? 1.754 -9.332 -17.196 1.00 93.69 123 ASN A C 1
ATOM 975 O O . ASN A 1 123 ? 1.859 -10.217 -18.047 1.00 93.69 123 ASN A O 1
ATOM 979 N N . VAL A 1 124 ? 2.302 -8.131 -17.376 1.00 95.12 124 VAL A N 1
ATOM 980 C CA . VAL A 1 124 ? 3.161 -7.770 -18.514 1.00 95.12 124 VAL A CA 1
ATOM 981 C C . VAL A 1 124 ? 4.589 -7.524 -18.044 1.00 95.12 124 VAL A C 1
ATOM 983 O O . VAL A 1 124 ? 4.840 -7.203 -16.881 1.00 95.12 124 VAL A O 1
ATOM 986 N N . THR A 1 125 ? 5.553 -7.649 -18.950 1.00 93.06 125 THR A N 1
ATOM 987 C CA . THR A 1 125 ? 6.950 -7.332 -18.648 1.00 93.06 125 THR A CA 1
ATOM 988 C C . THR A 1 125 ? 7.215 -5.851 -18.891 1.00 93.06 125 THR A C 1
ATOM 990 O O . THR A 1 125 ? 7.097 -5.361 -20.013 1.00 93.06 125 THR A O 1
ATOM 993 N N . LEU A 1 126 ? 7.594 -5.134 -17.832 1.00 94.31 126 LEU A N 1
ATOM 994 C CA . LEU A 1 126 ? 8.037 -3.745 -17.928 1.00 94.31 126 LEU A 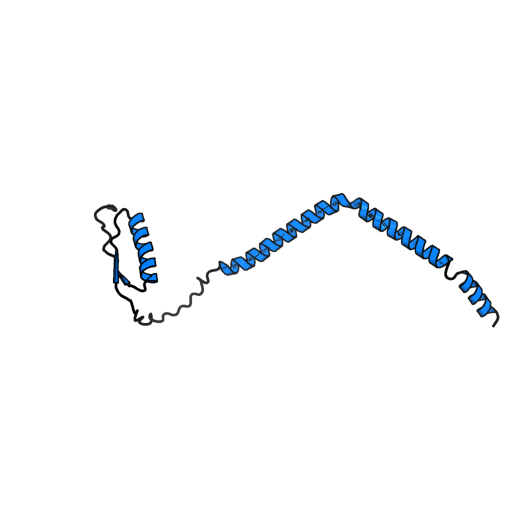CA 1
ATOM 995 C C . LEU A 1 126 ? 9.439 -3.678 -18.542 1.00 94.31 126 LEU A C 1
ATOM 997 O O . LEU A 1 126 ? 10.393 -4.225 -17.991 1.00 94.31 126 LEU A O 1
ATOM 1001 N N . ILE A 1 127 ? 9.561 -2.966 -19.656 1.00 92.38 127 ILE A N 1
ATOM 1002 C CA . ILE A 1 127 ? 10.826 -2.604 -20.288 1.00 92.38 127 ILE A CA 1
ATOM 1003 C C . ILE A 1 127 ? 11.204 -1.208 -19.795 1.00 92.38 127 ILE A C 1
ATOM 1005 O O . ILE A 1 127 ? 10.514 -0.227 -20.081 1.00 92.38 127 ILE A O 1
ATOM 1009 N N . LEU A 1 128 ? 12.308 -1.122 -19.054 1.00 87.25 128 LEU A N 1
ATOM 1010 C CA . LEU A 1 128 ? 12.851 0.148 -18.583 1.00 87.25 128 LEU A CA 1
ATOM 1011 C C . LEU A 1 128 ? 13.730 0.776 -19.672 1.00 87.25 128 LEU A C 1
ATOM 1013 O O . LEU A 1 128 ? 14.700 0.137 -20.089 1.00 87.25 128 LEU A O 1
ATOM 1017 N N . PRO A 1 129 ? 13.432 2.001 -20.139 1.00 78.75 129 PRO A N 1
ATOM 1018 C CA . PRO A 1 129 ? 14.346 2.726 -21.005 1.00 78.75 129 PRO A CA 1
ATOM 1019 C C . PRO A 1 129 ? 15.552 3.224 -20.210 1.00 78.75 129 PRO A C 1
ATOM 1021 O O . PRO A 1 129 ? 15.540 3.298 -18.978 1.00 78.75 129 PRO A O 1
ATOM 1024 N N . GLN A 1 130 ? 16.603 3.585 -20.938 1.00 74.06 130 GLN A N 1
ATOM 1025 C CA . GLN A 1 130 ? 17.806 4.147 -20.349 1.00 74.06 130 GLN A CA 1
ATOM 1026 C C . GLN A 1 130 ? 17.472 5.474 -19.659 1.00 74.06 130 GLN A C 1
ATOM 1028 O O . GLN A 1 130 ? 16.956 6.396 -20.290 1.00 74.06 130 GLN A O 1
ATOM 1033 N N . LEU A 1 131 ? 17.745 5.551 -18.355 1.00 71.69 131 LEU A N 1
ATOM 1034 C CA . LEU A 1 131 ? 17.658 6.802 -17.613 1.00 71.69 131 LEU A CA 1
ATOM 1035 C C . LEU A 1 131 ? 18.730 7.746 -18.162 1.00 71.69 131 LEU A C 1
ATOM 1037 O O . LEU A 1 131 ? 19.909 7.390 -18.197 1.00 71.69 131 LEU A O 1
ATOM 1041 N N . ASP A 1 132 ? 18.308 8.912 -18.638 1.00 64.06 132 ASP A N 1
ATOM 1042 C CA . ASP A 1 132 ? 19.219 9.883 -19.224 1.00 64.06 132 ASP A CA 1
ATOM 1043 C C . ASP A 1 132 ? 20.158 10.442 -18.142 1.00 64.06 132 ASP A C 1
ATOM 1045 O O . ASP A 1 132 ? 19.737 11.142 -17.217 1.00 64.06 132 ASP A O 1
ATOM 1049 N N . ASN A 1 133 ? 21.443 10.099 -18.250 1.00 58.91 133 ASN A N 1
ATOM 1050 C CA . ASN A 1 133 ? 22.499 10.585 -17.361 1.00 58.91 133 ASN A CA 1
ATOM 1051 C C . ASN A 1 133 ? 23.002 11.981 -17.756 1.00 58.91 133 ASN A C 1
ATOM 1053 O O . ASN A 1 133 ? 23.804 12.560 -17.030 1.00 58.91 133 ASN A O 1
ATOM 1057 N N . THR A 1 134 ? 22.565 12.536 -18.891 1.00 57.84 134 THR A N 1
ATOM 1058 C CA . THR A 1 134 ? 23.172 13.751 -19.457 1.00 57.84 134 THR A CA 1
ATOM 1059 C C . THR A 1 134 ? 22.642 15.060 -18.867 1.00 57.84 134 THR A C 1
ATOM 1061 O O . THR A 1 134 ? 23.261 16.100 -19.070 1.00 57.84 134 THR A O 1
ATOM 1064 N N . SER A 1 135 ? 21.538 15.040 -18.107 1.00 55.00 135 SER A N 1
ATOM 1065 C CA . SER A 1 135 ? 20.816 16.277 -17.760 1.00 55.00 135 SER A CA 1
ATOM 1066 C C . SER A 1 135 ? 20.771 16.666 -16.273 1.00 55.00 135 SER A C 1
ATOM 1068 O O . SER A 1 135 ? 20.440 17.820 -16.006 1.00 55.00 135 SER A O 1
ATOM 1070 N N . PHE A 1 136 ? 21.060 15.792 -15.298 1.00 53.88 136 PHE A N 1
ATOM 1071 C CA . PHE A 1 136 ? 20.851 16.163 -13.878 1.00 53.88 136 PHE A CA 1
ATOM 1072 C C . PHE A 1 136 ? 21.878 15.664 -12.853 1.00 53.88 136 PHE A C 1
ATOM 1074 O O . PHE A 1 136 ? 21.924 16.224 -11.761 1.00 53.88 136 PHE A O 1
ATOM 1081 N N . TRP A 1 137 ? 22.710 14.668 -13.170 1.00 55.62 137 TRP A N 1
ATOM 1082 C CA . TRP A 1 137 ? 23.671 14.086 -12.219 1.00 55.62 137 TRP A CA 1
ATOM 1083 C C . TRP A 1 137 ? 25.085 14.240 -12.753 1.00 55.62 137 TRP A C 1
ATOM 1085 O O . TRP A 1 137 ? 25.752 13.272 -13.096 1.00 55.62 137 TRP A O 1
ATOM 1095 N N . ASN A 1 138 ? 25.520 15.495 -12.848 1.00 47.91 138 ASN A N 1
ATOM 1096 C CA . ASN A 1 138 ? 26.923 15.832 -13.038 1.00 47.91 138 ASN A CA 1
ATOM 1097 C C . ASN A 1 138 ? 27.666 15.677 -11.699 1.00 47.91 138 ASN A C 1
ATOM 1099 O O . ASN A 1 138 ? 28.166 16.662 -11.158 1.00 47.91 138 ASN A O 1
ATOM 1103 N N . ASP A 1 139 ? 27.681 14.465 -11.141 1.00 56.00 139 ASP A N 1
ATOM 1104 C CA . ASP A 1 139 ? 28.714 14.106 -10.170 1.00 56.00 139 ASP A CA 1
ATOM 1105 C C . ASP A 1 139 ? 29.953 13.734 -10.991 1.00 56.00 139 ASP A C 1
ATOM 1107 O O . ASP A 1 139 ? 29.996 12.693 -11.651 1.00 56.00 139 ASP A O 1
ATOM 1111 N N . HIS A 1 140 ? 30.905 14.670 -11.029 1.00 53.66 140 HIS A N 1
ATOM 1112 C CA . HIS A 1 140 ? 32.281 14.424 -11.457 1.00 53.66 140 HIS A CA 1
ATOM 1113 C C . HIS A 1 140 ? 33.003 13.500 -10.474 1.00 53.66 140 HIS A C 1
ATOM 1115 O O . HIS A 1 140 ? 32.727 13.601 -9.257 1.00 53.66 140 HIS A O 1
#